Protein AF-A0A959N3R2-F1 (afdb_monomer_lite)

Foldseek 3Di:
DDDPDDDDDPCCPVVVVLVCVVVLCPDPVNVVVVVVVVVVLVVCCVVVVVDPVSVVVCVVVVVVVVVVVVVSVVVVVVVVVVVVLVVVLVVQVPDPPRDNVCRPLVPDDPVVNVVVVVVVVVVVVVVVVVVVVVVVVPPPPPDD

Sequence (144 aa):
MYKFRKGISKRNRFENLARTLTIFAGSTTAFMLALTTVLIWGISGPLFKFSMSWLLMINTGTTISTFLMVFLIQRAQNKESLALQLKLNEIIAATTGASNRLVDIENLSEEDLKLLKVQYSKLTILFEEDYDIKQEHSVEETDT

Radius of gyration: 28.26 Å; chains: 1; bounding box: 57×37×94 Å

Secondary structure (DSSP, 8-state):
--------SSSHHHHHHHHHHHHHHTSHHHHHHHHHHHHHHHHHGGGGTT-HHHHHHHHHHHHHHHHHHHHHHHHHHHHHHHHHHHHHHHHHHHSTT--GGGTTGGGS-HHHHHHHHHHHHHHHHHHHHHHHHHHHTTSSSS--

pLDDT: mean 75.69, std 12.38, range [36.12, 91.19]

Structure (mmCIF, N/CA/C/O backbone):
data_AF-A0A959N3R2-F1
#
_entry.id   AF-A0A959N3R2-F1
#
loop_
_atom_site.group_PDB
_atom_site.id
_atom_site.type_symbol
_atom_site.label_atom_id
_atom_site.label_alt_id
_atom_site.label_comp_id
_atom_site.label_asym_id
_atom_site.label_entity_id
_atom_site.label_seq_id
_atom_site.pdbx_PDB_ins_code
_atom_site.Cartn_x
_atom_site.Cartn_y
_atom_site.Cartn_z
_atom_site.occupancy
_atom_site.B_iso_or_equiv
_atom_site.auth_seq_id
_atom_site.auth_comp_id
_atom_site.auth_asym_id
_atom_site.auth_atom_id
_atom_site.pdbx_PDB_model_num
ATOM 1 N N . MET A 1 1 ? -34.159 -1.865 12.878 1.00 36.12 1 MET A N 1
ATOM 2 C CA . MET A 1 1 ? -34.268 -2.274 11.457 1.00 36.12 1 MET A CA 1
ATOM 3 C C . MET A 1 1 ? -33.671 -1.168 10.583 1.00 36.12 1 MET A C 1
ATOM 5 O O . MET A 1 1 ? -34.364 -0.210 10.263 1.00 36.12 1 MET A O 1
ATOM 9 N N . TYR A 1 2 ? -32.369 -1.228 10.277 1.00 42.97 2 TYR A N 1
ATOM 10 C CA . TYR A 1 2 ? -31.679 -0.184 9.504 1.00 42.97 2 TYR A CA 1
ATOM 11 C C . TYR A 1 2 ? -31.967 -0.337 8.003 1.00 42.97 2 TYR A C 1
ATOM 13 O O . TYR A 1 2 ? -31.666 -1.356 7.386 1.00 42.97 2 TYR A O 1
ATOM 21 N N . LYS A 1 3 ? -32.593 0.686 7.414 1.00 46.47 3 LYS A N 1
ATOM 22 C CA . LYS A 1 3 ? -33.012 0.731 6.008 1.00 46.47 3 LYS A CA 1
ATOM 23 C C . LYS A 1 3 ? -31.847 1.262 5.160 1.00 46.47 3 LYS A C 1
ATOM 25 O O . LYS A 1 3 ? -31.655 2.470 5.055 1.00 46.47 3 LYS A O 1
ATOM 30 N N . PHE A 1 4 ? -31.056 0.370 4.561 1.00 50.91 4 PHE A N 1
ATOM 31 C CA . PHE A 1 4 ? -29.995 0.743 3.615 1.00 50.91 4 PHE A CA 1
ATOM 32 C C . PHE A 1 4 ? -30.608 1.352 2.343 1.00 50.91 4 PHE A C 1
ATOM 34 O O . PHE A 1 4 ? -31.149 0.662 1.478 1.00 50.91 4 PHE A O 1
ATOM 41 N N . ARG A 1 5 ? -30.538 2.680 2.229 1.00 54.50 5 ARG A N 1
ATOM 42 C CA . ARG A 1 5 ? -30.967 3.438 1.051 1.00 54.50 5 ARG A CA 1
ATOM 43 C C . ARG A 1 5 ? -29.901 3.300 -0.045 1.00 54.50 5 ARG A C 1
ATOM 45 O O . ARG A 1 5 ? -28.847 3.922 0.025 1.00 54.50 5 ARG A O 1
ATOM 52 N N . LYS A 1 6 ? -30.174 2.478 -1.066 1.00 51.62 6 LYS A N 1
ATOM 53 C CA . LYS A 1 6 ? -29.352 2.366 -2.287 1.00 51.62 6 LYS A CA 1
ATOM 54 C C . LYS A 1 6 ? -29.358 3.697 -3.053 1.00 51.62 6 LYS A C 1
ATOM 56 O O . LYS A 1 6 ? -30.350 4.047 -3.685 1.00 51.62 6 LYS A O 1
ATOM 61 N N . GLY A 1 7 ? -28.239 4.419 -3.011 1.00 47.34 7 GLY A N 1
ATOM 62 C CA . GLY A 1 7 ? -27.929 5.512 -3.935 1.00 47.34 7 GLY A CA 1
ATOM 63 C C . GLY A 1 7 ? -27.383 4.968 -5.261 1.00 47.34 7 GLY A C 1
ATOM 64 O O . GLY A 1 7 ? -26.465 4.152 -5.280 1.00 47.34 7 GLY A O 1
ATOM 65 N N . ILE A 1 8 ? -27.973 5.400 -6.373 1.00 52.53 8 ILE A N 1
ATOM 66 C CA . ILE A 1 8 ? -27.740 4.903 -7.734 1.00 52.53 8 ILE A CA 1
ATOM 67 C C . ILE A 1 8 ? -26.389 5.384 -8.304 1.00 52.53 8 ILE A C 1
ATOM 69 O O . ILE A 1 8 ? -26.169 6.563 -8.551 1.00 52.53 8 ILE A O 1
ATOM 73 N N . SER A 1 9 ? -25.499 4.418 -8.551 1.00 56.94 9 SER A N 1
ATOM 74 C CA . SER A 1 9 ? -24.829 4.127 -9.833 1.00 56.94 9 SER A CA 1
ATOM 75 C C . SER A 1 9 ? -24.339 5.287 -10.728 1.00 56.94 9 SER A C 1
ATOM 77 O O . SER A 1 9 ? -24.778 5.430 -11.870 1.00 56.94 9 SER A O 1
ATOM 79 N N . LYS A 1 10 ? -23.291 6.002 -10.295 1.00 52.59 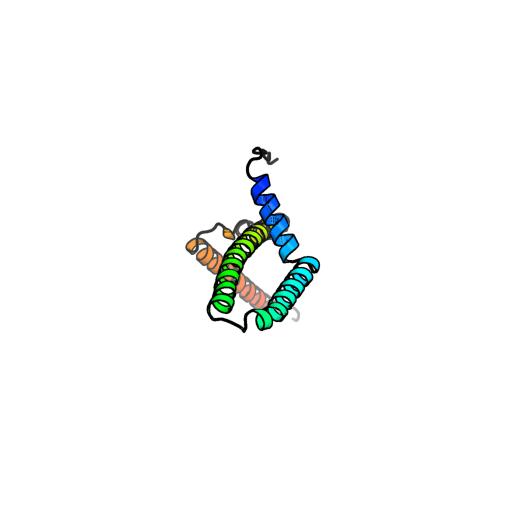10 LYS A N 1
ATOM 80 C CA . LYS A 1 10 ? -22.251 6.534 -11.217 1.00 52.59 10 LYS A CA 1
ATOM 81 C C . LYS A 1 10 ? -20.804 6.172 -10.832 1.00 52.59 10 LYS A C 1
ATOM 83 O O . LYS A 1 10 ? -19.903 6.342 -11.647 1.00 52.59 10 LYS A O 1
ATOM 88 N N . ARG A 1 11 ? -20.578 5.587 -9.648 1.00 55.28 11 ARG A N 1
ATOM 89 C CA . ARG A 1 11 ? -19.253 5.150 -9.153 1.00 55.28 11 ARG A CA 1
ATOM 90 C C . ARG A 1 11 ? -18.749 3.817 -9.731 1.00 55.28 11 ARG A C 1
ATOM 92 O O . ARG A 1 11 ? -17.546 3.572 -9.737 1.00 55.28 11 ARG A O 1
ATOM 99 N N . ASN A 1 12 ? -19.634 3.002 -10.305 1.00 62.84 12 ASN A N 1
ATOM 100 C CA . ASN A 1 12 ? -19.331 1.609 -10.654 1.00 62.84 12 ASN A CA 1
ATOM 101 C C . ASN A 1 12 ? -18.257 1.424 -11.735 1.00 62.84 12 ASN A C 1
ATOM 103 O O . ASN A 1 12 ? -17.553 0.426 -11.695 1.00 62.84 12 ASN A O 1
ATOM 107 N N . ARG A 1 13 ? -18.092 2.336 -12.706 1.00 70.88 13 ARG A N 1
ATOM 108 C CA . ARG A 1 13 ? -17.137 2.095 -13.810 1.00 70.88 13 ARG A CA 1
ATOM 109 C C . ARG A 1 13 ? -15.683 2.285 -13.395 1.00 70.88 13 ARG A C 1
ATOM 111 O O . ARG A 1 13 ? -14.869 1.411 -13.665 1.00 70.88 13 ARG A O 1
ATOM 118 N N . PHE A 1 14 ? -15.366 3.384 -12.709 1.00 73.31 14 PHE A N 1
ATOM 119 C CA . PHE A 1 14 ? -14.016 3.601 -12.184 1.00 73.31 14 PHE A CA 1
ATOM 120 C C . PHE A 1 14 ? -13.707 2.619 -11.052 1.00 73.31 14 PHE A C 1
ATOM 122 O O . PHE A 1 14 ? -12.605 2.087 -10.975 1.00 73.31 14 PHE A O 1
ATOM 129 N N . GLU A 1 15 ? -14.7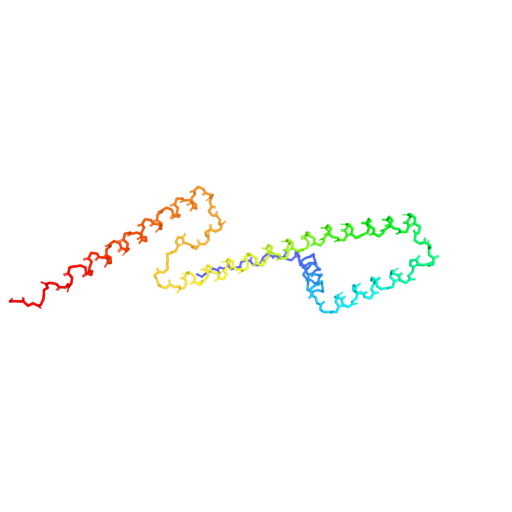00 2.309 -10.210 1.00 71.19 15 GLU A N 1
ATOM 130 C CA . GLU A 1 15 ? -14.546 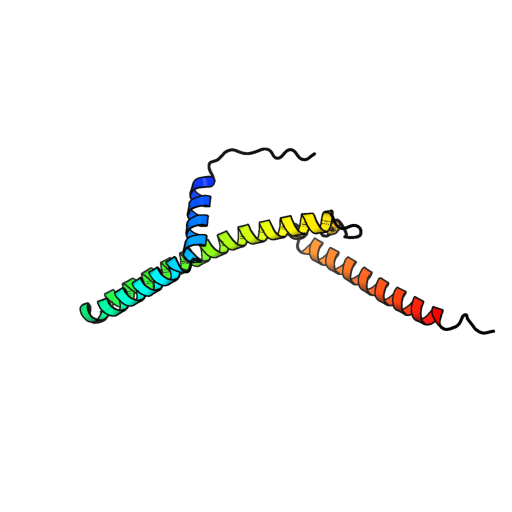1.287 -9.178 1.00 71.19 15 GLU A CA 1
ATOM 131 C C . GLU A 1 15 ? -14.309 -0.108 -9.731 1.00 71.19 15 GLU A C 1
ATOM 133 O O . GLU A 1 15 ? -13.411 -0.782 -9.228 1.00 71.19 15 GLU A O 1
ATOM 138 N N . ASN A 1 16 ? -15.047 -0.516 -10.762 1.00 74.81 16 ASN A N 1
ATOM 139 C CA . ASN A 1 16 ? -14.834 -1.802 -11.412 1.00 74.81 16 ASN A CA 1
ATOM 140 C C . ASN A 1 16 ? -13.506 -1.829 -12.157 1.00 74.81 16 ASN A C 1
ATOM 142 O O . ASN A 1 16 ? -12.778 -2.794 -11.989 1.00 74.81 16 ASN A O 1
ATOM 146 N N . LEU A 1 17 ? -13.150 -0.778 -12.903 1.00 76.69 17 LEU A N 1
ATOM 147 C CA . LEU A 1 17 ? -11.867 -0.713 -13.604 1.00 76.69 17 LEU A CA 1
ATOM 148 C C . LEU A 1 17 ? -10.706 -0.842 -12.622 1.00 76.69 17 LEU A C 1
ATOM 150 O O . LEU A 1 17 ? -9.865 -1.715 -12.778 1.00 76.69 17 LEU A O 1
ATOM 154 N N . ALA A 1 18 ? -10.680 -0.019 -11.578 1.00 73.50 18 ALA A N 1
ATOM 155 C CA . ALA A 1 18 ? -9.602 -0.070 -10.609 1.00 73.50 18 ALA A CA 1
ATOM 156 C C . ALA A 1 18 ? -9.622 -1.374 -9.790 1.00 73.50 18 ALA A C 1
ATOM 158 O O . ALA A 1 18 ? -8.557 -1.894 -9.497 1.00 73.50 18 ALA A O 1
ATOM 159 N N . ARG A 1 19 ? -10.790 -1.971 -9.495 1.00 72.19 19 ARG A N 1
ATOM 160 C CA . ARG A 1 19 ? -10.865 -3.319 -8.897 1.00 72.19 19 ARG A CA 1
ATOM 161 C C . ARG A 1 19 ? -10.278 -4.378 -9.835 1.00 72.19 19 ARG A C 1
ATOM 163 O O . ARG A 1 19 ? -9.491 -5.199 -9.383 1.00 72.19 19 ARG A O 1
ATOM 170 N N . THR A 1 20 ? -10.645 -4.367 -11.114 1.00 74.25 20 THR A N 1
ATOM 171 C CA . THR A 1 20 ? -10.119 -5.296 -12.120 1.00 74.25 20 THR A CA 1
ATOM 172 C C . THR A 1 20 ? -8.619 -5.108 -12.298 1.00 74.25 20 THR A C 1
ATOM 174 O O . THR A 1 20 ? -7.907 -6.100 -12.334 1.00 74.25 20 THR A O 1
ATOM 177 N N . LEU A 1 21 ? -8.125 -3.867 -12.333 1.00 75.75 21 LEU A N 1
ATOM 178 C CA . LEU A 1 21 ? -6.695 -3.568 -12.398 1.00 75.75 21 LEU A CA 1
ATOM 179 C C . LEU A 1 21 ? -5.954 -4.060 -11.154 1.00 75.75 21 LEU A C 1
ATOM 181 O O . LEU A 1 21 ? -4.894 -4.648 -11.303 1.00 75.75 21 LEU A O 1
ATOM 185 N N . THR A 1 22 ? -6.505 -3.892 -9.948 1.00 70.50 22 THR A N 1
ATOM 186 C CA . THR A 1 22 ? -5.902 -4.426 -8.714 1.00 70.50 22 THR A CA 1
ATOM 187 C C . THR A 1 22 ? -5.872 -5.957 -8.711 1.00 70.50 22 THR A C 1
ATOM 189 O O . THR A 1 22 ? -4.838 -6.542 -8.405 1.00 70.50 22 THR A O 1
ATOM 192 N N . ILE A 1 23 ? -6.978 -6.617 -9.078 1.00 71.50 23 ILE A N 1
ATOM 193 C CA . ILE A 1 23 ? -7.050 -8.089 -9.149 1.00 71.50 23 ILE A CA 1
ATOM 194 C C . ILE A 1 23 ? -6.089 -8.614 -10.215 1.00 71.50 23 ILE A C 1
ATOM 196 O O . ILE A 1 23 ? -5.373 -9.585 -9.984 1.00 71.50 23 ILE A O 1
ATOM 200 N N . PHE A 1 24 ? -6.052 -7.958 -11.374 1.00 74.06 24 PHE A N 1
ATOM 201 C CA . PHE A 1 24 ? -5.145 -8.310 -12.451 1.00 74.06 24 PHE A CA 1
ATOM 202 C C . PHE A 1 24 ? -3.696 -8.114 -12.011 1.00 74.06 24 PHE A C 1
ATOM 204 O O . PHE A 1 24 ? -2.941 -9.071 -12.085 1.00 74.06 24 PHE A O 1
ATOM 211 N N . ALA A 1 25 ? -3.325 -6.955 -11.463 1.00 71.69 25 ALA A N 1
ATOM 212 C CA . ALA A 1 25 ? -1.970 -6.665 -10.989 1.00 71.69 25 ALA A CA 1
ATOM 213 C C . ALA A 1 25 ? -1.466 -7.654 -9.921 1.00 71.69 25 ALA A C 1
ATOM 215 O O . ALA A 1 25 ? -0.271 -7.923 -9.871 1.00 71.69 25 ALA A O 1
ATOM 216 N N . GLY A 1 26 ? -2.361 -8.218 -9.101 1.00 64.50 26 GLY A N 1
ATOM 217 C CA . GLY A 1 26 ? -2.031 -9.260 -8.121 1.00 64.50 26 GLY A CA 1
ATOM 218 C C . GLY A 1 26 ? -2.051 -10.699 -8.658 1.00 64.50 26 GLY A C 1
ATOM 219 O O . GLY A 1 26 ? -1.731 -11.625 -7.919 1.00 64.50 26 GLY A O 1
ATOM 220 N N . SER A 1 27 ? -2.449 -10.920 -9.915 1.00 75.50 27 SER A N 1
ATOM 221 C CA . SER A 1 27 ? -2.592 -12.260 -10.499 1.00 75.50 27 SER A CA 1
ATOM 222 C C . SER A 1 27 ? -1.274 -12.819 -11.047 1.00 75.50 27 SER A C 1
ATOM 224 O O . SER A 1 27 ? -0.457 -12.093 -11.618 1.00 75.50 27 SER A O 1
ATOM 226 N N . THR A 1 28 ? -1.110 -14.146 -10.987 1.00 69.62 28 THR A N 1
ATOM 227 C CA . THR A 1 28 ? 0.017 -14.873 -11.606 1.00 69.62 28 THR A CA 1
ATOM 228 C C . THR A 1 28 ? 0.151 -14.567 -13.100 1.00 69.62 28 THR A C 1
ATOM 230 O O . THR A 1 28 ? 1.257 -14.459 -13.624 1.00 69.62 28 THR A O 1
ATOM 233 N N . THR A 1 29 ? -0.973 -14.363 -13.790 1.00 72.69 29 THR A N 1
ATOM 234 C CA . THR A 1 29 ? -1.006 -13.976 -15.204 1.00 72.69 29 THR A CA 1
ATOM 235 C C . THR A 1 29 ? -0.394 -12.603 -15.459 1.00 72.69 29 THR A C 1
ATOM 237 O O . THR A 1 29 ? 0.357 -12.463 -16.419 1.00 72.69 29 THR A O 1
ATOM 240 N N . ALA A 1 30 ? -0.645 -11.601 -14.611 1.00 75.38 30 ALA A N 1
ATOM 241 C CA . ALA A 1 30 ? -0.024 -10.287 -14.777 1.00 75.38 30 ALA A CA 1
ATOM 242 C C . ALA A 1 30 ? 1.467 -10.309 -14.451 1.00 75.38 30 ALA A C 1
ATOM 244 O O . ALA A 1 30 ? 2.239 -9.649 -15.141 1.00 75.38 30 ALA A O 1
ATOM 245 N N . PHE A 1 31 ? 1.884 -11.107 -13.465 1.00 70.00 31 PHE A N 1
ATOM 246 C CA . PHE A 1 31 ? 3.301 -11.322 -13.186 1.00 70.00 31 PHE A CA 1
ATOM 247 C C . PHE A 1 31 ? 4.028 -11.933 -14.393 1.00 70.00 31 PHE A C 1
ATOM 249 O O . PHE A 1 31 ? 5.052 -11.409 -14.823 1.00 70.00 31 PHE A O 1
ATOM 256 N N . MET A 1 32 ? 3.464 -12.983 -15.000 1.00 72.94 32 MET A N 1
ATOM 257 C CA . MET A 1 32 ? 4.023 -13.601 -16.209 1.00 72.94 32 MET A CA 1
ATOM 258 C C . MET A 1 32 ? 4.071 -12.621 -17.390 1.00 72.94 32 MET A C 1
ATOM 260 O O . MET A 1 32 ? 5.053 -12.596 -18.134 1.00 72.94 32 MET A O 1
ATOM 264 N N . LEU A 1 33 ? 3.048 -11.776 -17.548 1.00 77.88 33 LEU A N 1
ATOM 265 C CA . LEU A 1 33 ? 3.001 -10.757 -18.600 1.00 77.88 33 LEU A CA 1
ATOM 266 C C . LEU A 1 33 ? 4.044 -9.652 -18.374 1.00 77.88 33 LEU A C 1
ATOM 268 O O . LEU A 1 33 ? 4.732 -9.254 -19.313 1.00 77.88 33 LEU A O 1
ATOM 272 N N . ALA A 1 34 ? 4.207 -9.198 -17.129 1.00 76.69 34 ALA A N 1
ATOM 273 C CA . ALA A 1 34 ? 5.226 -8.230 -16.737 1.00 76.69 34 ALA A CA 1
ATOM 274 C C . ALA A 1 34 ? 6.637 -8.795 -16.952 1.00 76.69 34 ALA A C 1
ATOM 276 O O . ALA A 1 34 ? 7.466 -8.139 -17.577 1.00 76.69 34 ALA A O 1
ATOM 277 N N . LEU A 1 35 ? 6.887 -10.038 -16.531 1.00 75.06 3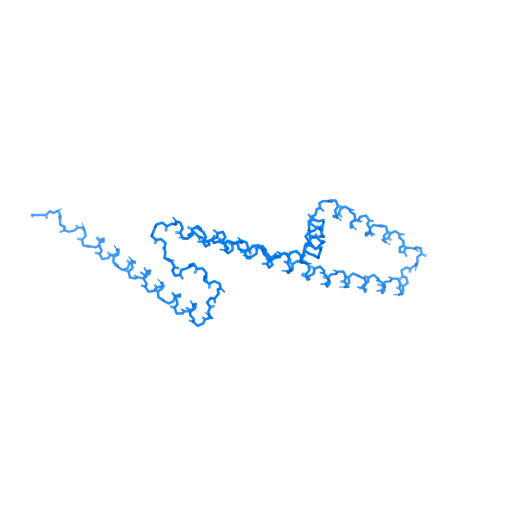5 LEU A N 1
ATOM 278 C CA . LEU A 1 35 ? 8.163 -10.724 -16.738 1.00 75.06 35 LEU A CA 1
ATOM 279 C C . LEU A 1 35 ? 8.491 -10.860 -18.228 1.00 75.06 35 LEU A C 1
ATOM 281 O O . LEU A 1 35 ? 9.591 -10.518 -18.655 1.00 75.06 35 LEU A O 1
ATOM 285 N N . THR A 1 36 ? 7.520 -11.284 -19.037 1.00 82.50 36 THR A N 1
ATOM 286 C CA . THR A 1 36 ? 7.685 -11.388 -20.494 1.00 82.50 36 THR A CA 1
ATOM 287 C C . THR A 1 36 ? 7.977 -10.023 -21.115 1.00 82.50 36 THR A C 1
ATOM 289 O O . THR A 1 36 ? 8.846 -9.907 -21.974 1.00 82.50 36 THR A O 1
ATOM 292 N N . THR A 1 37 ? 7.311 -8.968 -20.640 1.00 82.25 37 THR A N 1
ATOM 293 C CA . THR A 1 37 ? 7.545 -7.590 -21.094 1.00 82.25 37 THR A CA 1
ATOM 294 C C . THR A 1 37 ? 8.968 -7.127 -20.772 1.00 82.25 37 THR A C 1
ATOM 296 O O . THR A 1 37 ? 9.635 -6.566 -21.638 1.00 82.25 37 THR A O 1
ATOM 299 N N . VAL A 1 38 ? 9.469 -7.414 -19.565 1.00 80.00 38 VAL A N 1
ATOM 300 C CA . VAL A 1 38 ? 10.851 -7.105 -19.154 1.00 80.00 38 VAL A CA 1
ATOM 301 C C . VAL A 1 38 ? 11.871 -7.890 -19.985 1.00 80.00 38 VAL A C 1
ATOM 303 O O . VAL A 1 38 ? 12.889 -7.329 -20.389 1.00 80.00 38 VAL A O 1
ATOM 306 N N . LEU A 1 39 ? 11.596 -9.161 -20.295 1.00 82.25 39 LEU A N 1
ATOM 307 C CA . LEU A 1 39 ? 12.462 -9.985 -21.145 1.00 82.25 39 LEU A CA 1
ATOM 308 C C . LEU A 1 39 ? 12.514 -9.465 -22.586 1.00 82.25 39 LEU A C 1
ATOM 310 O O . LEU A 1 39 ? 13.603 -9.284 -23.128 1.00 82.25 39 LEU A O 1
ATOM 314 N N . ILE A 1 40 ? 11.358 -9.166 -23.190 1.00 84.75 40 ILE A N 1
ATOM 315 C CA . ILE A 1 40 ? 11.272 -8.562 -24.531 1.00 84.75 40 ILE A CA 1
ATOM 316 C C . ILE A 1 40 ? 12.033 -7.236 -24.556 1.00 84.75 40 ILE A C 1
ATOM 318 O O . ILE A 1 40 ? 12.820 -6.983 -25.469 1.00 84.75 40 ILE A O 1
ATOM 322 N N . TRP A 1 41 ? 11.846 -6.411 -23.526 1.00 81.94 41 TRP A N 1
ATOM 323 C CA . TRP A 1 41 ? 12.567 -5.159 -23.387 1.00 81.94 41 TRP A CA 1
ATOM 324 C C . TRP A 1 41 ? 14.091 -5.369 -23.340 1.00 81.94 41 TRP A C 1
ATOM 326 O O . TRP A 1 41 ? 14.818 -4.750 -24.121 1.00 81.94 41 TRP A O 1
ATOM 336 N N . GLY A 1 42 ? 14.576 -6.283 -22.494 1.00 78.38 42 GLY A N 1
ATOM 337 C CA . GLY A 1 42 ? 16.001 -6.598 -22.377 1.00 78.38 42 GLY A CA 1
ATOM 338 C C . GLY A 1 42 ? 16.613 -7.087 -23.693 1.00 78.38 42 GLY A C 1
ATOM 339 O O . GLY A 1 42 ? 17.702 -6.651 -24.062 1.00 78.38 42 GLY A O 1
ATOM 340 N N . ILE A 1 43 ? 15.881 -7.916 -24.445 1.00 84.06 43 ILE A N 1
ATOM 341 C CA . ILE A 1 43 ? 16.300 -8.435 -25.760 1.00 84.06 43 ILE A CA 1
ATOM 342 C C . ILE A 1 43 ? 16.299 -7.337 -26.834 1.00 84.06 43 ILE A C 1
ATOM 344 O O . ILE A 1 43 ? 17.115 -7.371 -27.754 1.00 84.06 43 ILE A O 1
ATOM 348 N N . SER A 1 44 ? 15.423 -6.335 -26.722 1.00 80.69 44 SER A N 1
ATOM 349 C CA . SER A 1 44 ? 15.413 -5.190 -27.641 1.00 80.69 44 SER A CA 1
ATOM 350 C C . SER A 1 44 ? 16.540 -4.175 -27.378 1.00 80.69 44 SER A C 1
ATOM 352 O O . SER A 1 44 ? 16.941 -3.464 -28.295 1.00 80.69 44 SER A O 1
ATOM 354 N N . GLY A 1 45 ? 17.134 -4.151 -26.177 1.00 76.50 45 GLY A N 1
ATOM 355 C CA . GLY A 1 45 ? 18.239 -3.247 -25.811 1.00 76.50 45 GLY A CA 1
ATOM 356 C C . GLY A 1 45 ? 19.487 -3.310 -26.717 1.00 76.50 45 GLY A C 1
ATOM 357 O O . GLY A 1 45 ? 19.962 -2.252 -27.146 1.00 76.50 45 GLY A O 1
ATOM 358 N N . PRO A 1 46 ? 20.001 -4.506 -27.074 1.00 78.69 46 PRO A N 1
ATOM 359 C CA . PRO A 1 46 ? 21.102 -4.679 -28.025 1.00 78.69 46 PRO A CA 1
ATOM 360 C C . PRO A 1 46 ? 20.850 -4.068 -29.410 1.00 78.69 46 PRO A C 1
ATOM 362 O O . PRO A 1 46 ? 21.779 -3.517 -30.001 1.00 78.69 46 PRO A O 1
ATOM 365 N N . LEU A 1 47 ? 19.604 -4.093 -29.907 1.00 79.44 47 LEU A N 1
ATOM 366 C CA . LEU A 1 47 ? 19.237 -3.484 -31.197 1.00 79.44 47 LEU A CA 1
ATOM 367 C C . LEU A 1 47 ? 19.400 -1.955 -31.171 1.00 79.44 47 LEU A C 1
ATOM 369 O O . LEU A 1 47 ? 19.776 -1.353 -32.175 1.00 79.44 47 LEU A O 1
ATOM 373 N N . PHE A 1 48 ? 19.182 -1.333 -30.009 1.00 75.94 48 PHE A N 1
ATOM 374 C CA . PHE A 1 48 ? 19.317 0.111 -29.791 1.00 75.94 48 PHE A CA 1
ATOM 375 C C . PHE A 1 48 ? 20.653 0.518 -29.152 1.00 75.94 48 PHE A C 1
ATOM 377 O O . PHE A 1 48 ? 20.804 1.670 -28.734 1.00 75.94 48 PHE A O 1
ATOM 384 N N . LYS A 1 49 ? 21.623 -0.407 -29.062 1.00 80.56 49 LYS A N 1
ATOM 385 C CA . LYS A 1 49 ? 22.947 -0.206 -28.441 1.00 80.56 49 LYS A CA 1
ATOM 386 C C . LYS A 1 49 ? 22.891 0.369 -27.018 1.00 80.56 49 LYS A C 1
ATOM 388 O O . LYS A 1 49 ? 23.821 1.060 -26.613 1.00 80.56 49 LYS A O 1
ATOM 393 N N . PHE A 1 50 ? 21.801 0.132 -26.282 1.00 75.06 50 PHE A N 1
ATOM 394 C CA . PHE A 1 50 ? 21.556 0.763 -24.978 1.00 75.06 50 PHE A CA 1
ATOM 395 C C . PHE A 1 50 ? 21.763 2.291 -24.998 1.00 75.06 50 PHE A C 1
ATOM 397 O O . PHE A 1 50 ? 22.425 2.856 -24.129 1.00 75.06 50 PHE A O 1
ATOM 404 N N . SER A 1 51 ? 21.225 2.970 -26.016 1.00 82.19 51 SER A N 1
ATOM 405 C CA . SER A 1 51 ? 21.368 4.422 -26.148 1.00 82.19 51 SER A CA 1
ATOM 406 C C . SER A 1 51 ? 20.810 5.191 -24.939 1.00 82.19 51 SER A C 1
ATOM 408 O O . SER A 1 51 ? 19.906 4.733 -24.236 1.00 82.19 51 SER A O 1
ATOM 410 N N . MET A 1 52 ? 21.307 6.411 -24.726 1.00 83.62 52 MET A N 1
ATOM 411 C CA . MET A 1 52 ? 20.843 7.287 -23.642 1.00 83.62 52 MET A CA 1
ATOM 412 C C . MET A 1 52 ? 19.322 7.529 -23.700 1.00 83.62 52 MET A C 1
ATOM 414 O O . MET A 1 52 ? 18.644 7.497 -22.676 1.00 83.62 52 MET A O 1
ATOM 418 N N . SER A 1 53 ? 18.756 7.695 -24.901 1.00 82.31 53 SER A N 1
ATOM 419 C CA . SER A 1 53 ? 17.308 7.854 -25.104 1.00 82.31 53 SER A CA 1
ATOM 420 C C . SER A 1 53 ? 16.519 6.582 -24.778 1.00 82.31 53 SER A C 1
ATOM 422 O O . SER A 1 53 ? 15.409 6.665 -24.255 1.00 82.31 53 SER A O 1
ATOM 424 N N . TRP A 1 54 ? 17.094 5.408 -25.051 1.00 81.75 54 TRP A N 1
ATOM 425 C CA . TRP A 1 54 ? 16.487 4.113 -24.742 1.00 81.75 54 TRP A CA 1
ATOM 426 C C . TRP A 1 54 ? 16.372 3.879 -23.229 1.00 81.75 54 TRP A C 1
ATOM 428 O O . TRP A 1 54 ? 15.310 3.509 -22.729 1.00 81.75 54 TRP A O 1
ATOM 438 N N . LEU A 1 55 ? 17.446 4.159 -22.487 1.00 81.88 55 LEU A N 1
ATOM 439 C CA . LEU A 1 55 ? 17.465 4.067 -21.024 1.00 81.88 55 LEU A CA 1
ATOM 440 C C . LEU A 1 55 ? 16.540 5.102 -20.367 1.00 81.88 55 LEU A C 1
ATOM 442 O O . LEU A 1 55 ? 15.860 4.786 -19.387 1.00 81.88 55 LEU A O 1
ATOM 446 N N . LEU A 1 56 ? 16.482 6.324 -20.909 1.00 85.25 56 LEU A N 1
ATOM 447 C CA . LEU A 1 56 ? 15.598 7.382 -20.415 1.00 85.25 56 LEU A CA 1
ATOM 448 C C . LEU A 1 56 ? 14.122 6.973 -20.515 1.00 85.25 56 LEU A C 1
ATOM 450 O O . LEU A 1 56 ? 13.399 7.084 -19.530 1.00 85.25 56 LEU A O 1
ATOM 454 N N . MET A 1 57 ? 13.696 6.428 -21.661 1.00 82.69 57 MET A N 1
ATOM 455 C CA . MET A 1 57 ? 12.312 5.990 -21.891 1.00 82.69 57 MET A CA 1
ATOM 456 C C . MET A 1 57 ? 11.820 5.022 -20.803 1.00 82.69 57 MET A C 1
ATOM 458 O O . MET A 1 57 ? 10.685 5.111 -20.337 1.00 82.69 57 MET A O 1
ATOM 462 N N . ILE A 1 58 ? 12.689 4.113 -20.366 1.00 82.19 58 ILE A N 1
ATOM 463 C CA . ILE A 1 58 ? 12.339 3.046 -19.426 1.00 82.19 58 ILE A CA 1
ATOM 464 C C . ILE A 1 58 ? 12.338 3.524 -17.995 1.00 82.19 58 ILE A C 1
ATOM 466 O O . ILE A 1 58 ? 11.402 3.220 -17.258 1.00 82.19 58 ILE A O 1
ATOM 470 N N . ASN A 1 59 ? 13.350 4.295 -17.607 1.00 84.44 59 ASN A N 1
ATOM 471 C CA . ASN A 1 59 ? 13.367 4.907 -16.286 1.00 84.44 59 ASN A CA 1
ATOM 472 C C . ASN A 1 59 ? 12.149 5.821 -16.104 1.00 84.44 59 ASN A C 1
ATOM 474 O O . ASN A 1 59 ? 11.457 5.729 -15.089 1.00 84.44 59 ASN A O 1
ATOM 478 N N . THR A 1 60 ? 11.814 6.636 -17.109 1.00 87.00 60 THR A N 1
ATOM 479 C CA . THR A 1 60 ? 10.626 7.496 -17.071 1.00 87.00 60 THR A CA 1
ATOM 480 C C . THR A 1 60 ? 9.330 6.680 -17.062 1.00 87.00 60 THR A C 1
ATOM 482 O O . THR A 1 60 ? 8.469 6.919 -16.215 1.00 87.00 60 THR A O 1
ATOM 485 N N . GLY A 1 61 ? 9.190 5.682 -17.939 1.00 84.00 61 GLY A N 1
ATOM 486 C CA . GLY A 1 61 ? 7.985 4.848 -18.018 1.00 84.00 61 GLY A CA 1
ATOM 487 C C . GLY A 1 61 ? 7.734 4.041 -16.743 1.00 84.00 61 GLY A C 1
ATOM 488 O O . GLY A 1 61 ? 6.616 4.010 -16.226 1.00 84.00 61 GLY A O 1
ATOM 489 N N . THR A 1 62 ? 8.790 3.456 -16.183 1.00 84.56 62 THR A N 1
ATOM 490 C CA . THR A 1 62 ? 8.715 2.688 -14.936 1.00 84.56 62 THR A CA 1
ATOM 491 C C . THR A 1 62 ? 8.369 3.597 -13.765 1.00 84.56 62 THR A C 1
ATOM 493 O O . THR A 1 62 ? 7.513 3.244 -12.965 1.00 84.56 62 THR A O 1
ATOM 496 N N . THR A 1 63 ? 8.944 4.802 -13.692 1.00 87.19 63 THR A N 1
ATOM 497 C CA . THR A 1 63 ? 8.617 5.779 -12.639 1.00 87.19 63 THR A CA 1
ATOM 498 C C . THR A 1 63 ? 7.136 6.163 -12.663 1.00 87.19 63 THR A C 1
ATOM 500 O O . THR A 1 63 ? 6.488 6.156 -11.617 1.00 87.19 63 THR A O 1
ATOM 503 N N . ILE A 1 64 ? 6.567 6.430 -13.846 1.00 84.69 64 ILE A N 1
ATOM 504 C CA . ILE A 1 64 ? 5.130 6.716 -13.998 1.00 84.69 64 ILE A CA 1
ATOM 505 C C . ILE A 1 64 ? 4.289 5.506 -13.573 1.00 84.69 64 ILE A C 1
ATOM 507 O O . ILE A 1 64 ? 3.331 5.659 -12.815 1.00 84.69 64 ILE A O 1
ATOM 511 N N . SER A 1 65 ? 4.652 4.302 -14.022 1.00 82.88 65 SER A N 1
ATOM 512 C CA . SER A 1 65 ? 3.940 3.071 -13.660 1.00 82.88 65 SER A CA 1
ATOM 513 C C . SER A 1 65 ? 3.959 2.824 -12.151 1.00 82.88 65 SER A C 1
ATOM 515 O O . SER A 1 65 ? 2.921 2.540 -11.557 1.00 82.88 65 SER A O 1
ATOM 517 N N . THR A 1 66 ? 5.118 2.979 -11.511 1.00 87.50 66 THR A N 1
ATOM 518 C CA . THR A 1 66 ? 5.277 2.834 -10.061 1.00 87.50 66 THR A CA 1
ATOM 519 C C . THR A 1 66 ? 4.462 3.880 -9.311 1.00 87.50 66 THR A C 1
ATOM 521 O O . THR A 1 66 ? 3.760 3.535 -8.363 1.00 87.50 66 THR A O 1
ATOM 524 N N . PHE A 1 67 ? 4.480 5.140 -9.755 1.00 81.19 67 PHE A N 1
ATOM 525 C CA . PHE A 1 67 ? 3.657 6.195 -9.163 1.00 81.19 67 PHE A CA 1
ATOM 526 C C . PHE A 1 67 ? 2.169 5.827 -9.210 1.00 81.19 67 PHE A C 1
ATOM 528 O O . PHE A 1 67 ? 1.494 5.854 -8.184 1.00 81.19 67 PHE A O 1
ATOM 535 N N . LEU A 1 68 ? 1.671 5.381 -10.368 1.00 76.56 68 LEU A N 1
ATOM 536 C CA . LEU A 1 68 ? 0.293 4.900 -10.510 1.00 76.56 68 LEU A CA 1
ATOM 537 C C . LEU A 1 68 ? 0.001 3.684 -9.620 1.00 76.56 68 LEU A C 1
ATOM 539 O O . LEU A 1 68 ? -1.070 3.607 -9.016 1.00 76.56 68 LEU A O 1
ATOM 543 N N . MET A 1 69 ? 0.945 2.750 -9.511 1.00 83.44 69 MET A N 1
ATOM 544 C CA . MET A 1 69 ? 0.808 1.553 -8.685 1.00 83.44 69 MET A CA 1
ATOM 545 C C . MET A 1 69 ? 0.642 1.901 -7.205 1.00 83.44 69 MET A C 1
ATOM 547 O O . MET A 1 69 ? -0.228 1.323 -6.558 1.00 83.44 69 MET A O 1
ATOM 551 N N . VAL A 1 70 ? 1.387 2.885 -6.687 1.00 86.25 70 VAL A N 1
ATOM 552 C CA . VAL A 1 70 ? 1.226 3.370 -5.306 1.00 86.25 70 VAL A CA 1
ATOM 553 C C . VAL A 1 70 ? -0.208 3.845 -5.058 1.00 86.25 70 VAL A C 1
ATOM 555 O O . VAL A 1 70 ? -0.832 3.396 -4.099 1.00 86.25 70 VAL A O 1
ATOM 558 N N . PHE A 1 71 ? -0.789 4.662 -5.944 1.00 77.75 71 PHE A N 1
ATOM 559 C CA . PHE A 1 71 ? -2.184 5.103 -5.789 1.00 77.75 71 PHE A CA 1
ATOM 560 C C . PHE A 1 71 ? -3.193 3.959 -5.902 1.00 77.75 71 PHE A C 1
ATOM 562 O O . PHE A 1 71 ? -4.190 3.937 -5.177 1.00 77.75 71 PHE A O 1
ATOM 569 N N . LEU A 1 72 ? -2.965 3.003 -6.808 1.00 72.94 72 LEU A N 1
ATOM 570 C CA . LEU A 1 72 ? -3.841 1.839 -6.951 1.00 72.94 72 LEU A CA 1
ATOM 571 C C . LEU A 1 72 ? -3.807 0.952 -5.705 1.00 72.94 72 LEU A C 1
ATOM 573 O O . LEU A 1 72 ? -4.866 0.521 -5.245 1.00 72.94 72 LEU A O 1
ATOM 577 N N . ILE A 1 73 ? -2.620 0.724 -5.142 1.00 80.94 73 ILE A N 1
ATOM 578 C CA . ILE A 1 73 ? -2.435 -0.021 -3.895 1.00 80.94 73 ILE A CA 1
ATOM 579 C C . ILE A 1 73 ? -3.106 0.722 -2.742 1.00 80.94 73 ILE A C 1
ATOM 581 O O . ILE A 1 73 ? -3.939 0.127 -2.069 1.00 80.94 73 ILE A O 1
ATOM 585 N N . GLN A 1 74 ? -2.847 2.021 -2.566 1.00 75.69 74 GLN A N 1
ATOM 586 C CA . GLN A 1 74 ? -3.487 2.834 -1.524 1.00 75.69 74 GLN A CA 1
ATOM 587 C C . GLN A 1 74 ? -5.015 2.792 -1.629 1.00 75.69 74 GLN A C 1
ATOM 589 O O . GLN A 1 74 ? -5.717 2.630 -0.636 1.00 75.69 74 GLN A O 1
ATOM 594 N N . ARG A 1 75 ? -5.565 2.878 -2.844 1.00 75.00 75 ARG A N 1
ATOM 595 C CA . ARG A 1 75 ? -7.010 2.783 -3.072 1.00 75.00 75 ARG A CA 1
ATOM 596 C C . ARG A 1 75 ? -7.574 1.408 -2.711 1.00 75.00 75 ARG A C 1
ATOM 598 O O . ARG A 1 75 ? -8.677 1.331 -2.166 1.00 75.00 75 ARG A O 1
ATOM 605 N N . ALA A 1 76 ? -6.861 0.336 -3.055 1.00 75.19 76 ALA A N 1
ATOM 606 C CA . ALA A 1 76 ? -7.249 -1.024 -2.701 1.00 75.19 76 ALA A CA 1
ATOM 607 C C . ALA A 1 76 ? -7.199 -1.231 -1.181 1.00 75.19 76 ALA A C 1
ATOM 609 O O . ALA A 1 76 ? -8.195 -1.656 -0.596 1.00 75.19 76 ALA A O 1
ATOM 610 N N . GLN A 1 77 ? -6.098 -0.818 -0.552 1.00 80.38 77 GLN A N 1
ATOM 611 C CA . GLN A 1 77 ? -5.876 -0.887 0.890 1.00 80.38 77 GLN A CA 1
ATOM 612 C C . GLN A 1 77 ? -6.904 -0.064 1.671 1.00 80.38 77 GLN A C 1
ATOM 614 O 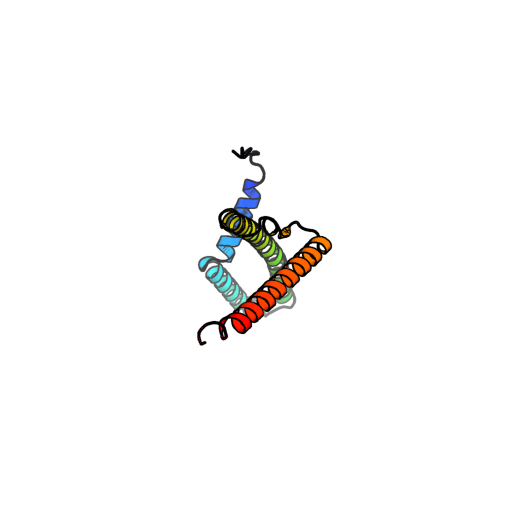O . GLN A 1 77 ? -7.465 -0.568 2.636 1.00 80.38 77 GLN A O 1
ATOM 619 N N . ASN A 1 78 ? -7.252 1.147 1.227 1.00 79.94 78 ASN A N 1
ATOM 620 C CA . ASN A 1 78 ? -8.282 1.962 1.884 1.00 79.94 78 ASN A CA 1
ATOM 621 C C . ASN A 1 78 ? -9.648 1.263 1.902 1.00 79.94 78 ASN A C 1
ATOM 623 O O . ASN A 1 78 ? -10.371 1.317 2.895 1.00 79.94 78 ASN A O 1
ATOM 627 N N . LYS A 1 79 ? -10.011 0.583 0.807 1.00 80.69 79 LYS A N 1
ATOM 628 C CA . LYS A 1 79 ? -11.265 -0.176 0.736 1.00 80.69 79 LYS A CA 1
ATOM 629 C C . LYS A 1 79 ? -11.230 -1.422 1.621 1.00 80.69 79 LYS A C 1
ATOM 631 O O . LYS A 1 79 ? -12.248 -1.768 2.216 1.00 80.69 79 LYS A O 1
ATOM 636 N N . GLU A 1 80 ? -10.092 -2.104 1.666 1.00 86.12 80 GLU A N 1
ATOM 637 C CA . GLU A 1 80 ? -9.898 -3.289 2.498 1.00 86.12 80 GLU A CA 1
ATOM 638 C C . GLU A 1 80 ? -9.908 -2.944 3.992 1.00 86.12 80 GLU A C 1
ATOM 640 O O . GLU A 1 80 ? -10.614 -3.602 4.752 1.00 86.12 80 GLU A O 1
ATOM 645 N N . SER A 1 81 ? -9.240 -1.857 4.387 1.00 89.75 81 SER A N 1
ATOM 646 C CA . SER A 1 81 ? -9.237 -1.326 5.756 1.00 89.75 81 SER A CA 1
ATOM 647 C C . SER A 1 81 ? -10.656 -1.045 6.260 1.00 89.75 81 SER A C 1
ATOM 649 O O . SER A 1 81 ? -11.055 -1.560 7.302 1.00 89.75 81 SER A O 1
ATOM 651 N N . LEU A 1 82 ? -11.477 -0.351 5.461 1.00 87.75 82 LEU A N 1
ATOM 652 C CA . LEU A 1 82 ? -12.880 -0.092 5.804 1.00 87.75 82 LEU A CA 1
ATOM 653 C C . LEU A 1 82 ? -13.698 -1.386 5.956 1.00 87.75 82 LEU A C 1
ATOM 655 O O . LEU A 1 82 ? -14.542 -1.508 6.840 1.00 87.75 82 LEU A O 1
ATOM 659 N N . ALA A 1 83 ? -13.473 -2.373 5.085 1.00 88.81 83 ALA A N 1
ATOM 660 C CA . ALA A 1 83 ? -14.173 -3.651 5.178 1.00 88.81 83 ALA A CA 1
ATOM 661 C C . ALA A 1 83 ? -13.771 -4.439 6.437 1.00 88.81 83 ALA A C 1
ATOM 663 O O . ALA A 1 83 ? -14.619 -5.112 7.021 1.00 88.81 83 ALA A O 1
ATOM 664 N N . LEU A 1 84 ? -12.502 -4.363 6.849 1.00 90.31 84 LEU A N 1
ATOM 665 C CA . LEU A 1 84 ? -12.018 -4.953 8.098 1.00 90.31 84 LEU A CA 1
ATOM 666 C C . LEU A 1 84 ? -12.635 -4.264 9.317 1.00 90.31 84 LEU A C 1
ATOM 668 O O . LEU A 1 84 ? -13.160 -4.961 10.180 1.00 90.31 84 LEU A O 1
ATOM 672 N N . GLN A 1 85 ? -12.647 -2.929 9.346 1.00 89.94 85 GLN A N 1
ATOM 673 C CA . GLN A 1 85 ? -13.282 -2.138 10.407 1.00 89.94 85 GLN A CA 1
ATOM 674 C C . GLN A 1 85 ? -14.748 -2.538 10.610 1.00 89.94 85 GLN A C 1
ATOM 676 O O . GLN A 1 85 ? -15.145 -2.912 11.709 1.00 89.94 85 GLN A O 1
ATOM 681 N N . LEU A 1 86 ? -15.536 -2.597 9.531 1.00 88.00 86 LEU A N 1
ATOM 682 C CA . LEU A 1 86 ? -16.945 -3.002 9.603 1.00 88.00 86 LEU A CA 1
ATOM 683 C C . LEU A 1 86 ? -17.135 -4.434 10.124 1.00 88.00 86 LEU A C 1
ATOM 685 O O . LEU A 1 86 ? -18.045 -4.686 10.910 1.00 88.00 86 LEU A O 1
ATOM 689 N N . LYS A 1 87 ? -16.286 -5.377 9.698 1.00 90.44 87 LYS A N 1
ATOM 690 C CA . LYS A 1 87 ? -16.338 -6.763 10.189 1.00 90.44 87 LYS A CA 1
ATOM 691 C C . LYS A 1 87 ? -16.003 -6.851 11.679 1.00 90.44 87 LYS A C 1
ATOM 693 O O . LYS A 1 87 ? -16.657 -7.604 12.392 1.00 90.44 87 LYS A O 1
ATOM 698 N N . LEU A 1 88 ? -15.002 -6.102 12.141 1.00 91.19 88 LEU A N 1
ATOM 699 C CA . LEU A 1 88 ? -14.629 -6.045 13.556 1.00 91.19 88 LEU A CA 1
ATOM 700 C C . LEU A 1 88 ? -15.734 -5.400 14.394 1.00 91.19 88 LEU A C 1
ATOM 702 O O . LEU A 1 88 ? -16.086 -5.945 15.435 1.00 91.19 88 LEU A O 1
ATOM 706 N N . ASN A 1 89 ? -16.332 -4.312 13.909 1.00 88.62 89 ASN A N 1
ATOM 707 C CA . ASN A 1 89 ? -17.455 -3.650 14.569 1.00 88.62 89 ASN A CA 1
ATOM 708 C C . ASN A 1 89 ? -18.645 -4.604 14.762 1.00 88.62 89 ASN A C 1
ATOM 710 O O . ASN A 1 89 ? -19.212 -4.640 15.851 1.00 88.62 89 ASN A O 1
ATOM 714 N N . GLU A 1 90 ? -18.975 -5.431 13.762 1.00 88.44 90 GLU A N 1
ATOM 715 C CA . GLU A 1 90 ? -20.015 -6.466 13.890 1.00 88.44 90 GLU A CA 1
ATOM 716 C C . GLU A 1 90 ? -19.663 -7.506 14.970 1.00 88.44 90 GLU A C 1
ATOM 718 O O . GLU A 1 90 ? -20.500 -7.835 15.808 1.00 88.44 90 GLU A O 1
ATOM 723 N N . ILE A 1 91 ? -18.418 -8.000 14.991 1.00 91.00 91 ILE A N 1
ATOM 724 C CA . ILE A 1 91 ? -17.968 -8.995 15.980 1.00 91.00 91 ILE A CA 1
ATOM 725 C C . ILE A 1 91 ? -17.992 -8.414 17.401 1.00 91.00 91 ILE A C 1
ATOM 727 O O . ILE A 1 91 ? -18.464 -9.080 18.322 1.00 91.00 91 ILE A O 1
ATOM 731 N N . ILE A 1 92 ? -17.518 -7.179 17.591 1.00 88.12 92 ILE A N 1
ATOM 732 C CA . ILE A 1 92 ? -17.523 -6.500 18.895 1.00 88.12 92 ILE A CA 1
ATOM 733 C C . ILE A 1 92 ? -18.965 -6.282 19.362 1.00 88.12 92 ILE A C 1
ATOM 735 O O . ILE A 1 92 ? -19.287 -6.616 20.497 1.00 88.12 92 ILE A O 1
ATOM 739 N N . ALA A 1 93 ? -19.846 -5.794 18.484 1.00 84.31 93 ALA A N 1
ATOM 740 C CA . ALA A 1 93 ? -21.248 -5.553 18.818 1.00 84.31 93 ALA A CA 1
ATOM 741 C C . ALA A 1 93 ? -22.023 -6.844 19.146 1.00 84.31 93 ALA A C 1
ATOM 743 O O . ALA A 1 93 ? -22.934 -6.819 19.973 1.00 84.31 93 ALA A O 1
ATOM 744 N N . ALA A 1 94 ? -21.672 -7.971 18.517 1.00 85.88 94 ALA A N 1
ATOM 745 C CA . ALA A 1 94 ? -22.296 -9.269 18.771 1.00 85.88 94 ALA A CA 1
ATOM 746 C C . ALA A 1 94 ? -21.734 -10.000 20.008 1.00 85.88 94 ALA A C 1
ATOM 748 O O . ALA A 1 94 ? -22.343 -10.964 20.475 1.00 85.88 94 ALA A O 1
ATOM 749 N N . THR A 1 95 ? -20.586 -9.573 20.547 1.00 87.31 95 THR A N 1
ATOM 750 C CA 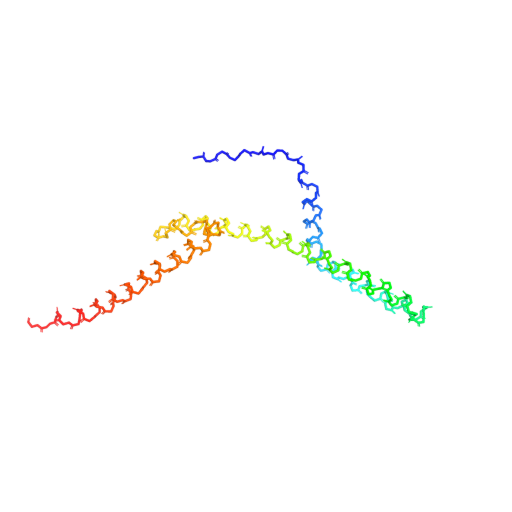. THR A 1 95 ? -19.925 -10.240 21.678 1.00 87.31 95 THR A CA 1
ATOM 751 C C . THR A 1 95 ? -20.460 -9.723 23.014 1.00 87.31 95 THR A C 1
ATOM 753 O O . THR A 1 95 ? -20.196 -8.593 23.420 1.00 87.31 95 THR A O 1
ATOM 756 N N . THR A 1 96 ? -21.172 -10.572 23.756 1.00 73.81 96 THR A N 1
ATOM 757 C CA . THR A 1 96 ? -21.623 -10.273 25.126 1.00 73.81 96 THR A CA 1
ATOM 758 C C . THR A 1 96 ? -20.436 -9.999 26.052 1.00 73.81 96 THR A C 1
ATOM 760 O O . THR A 1 96 ? -19.563 -10.848 26.208 1.00 73.81 96 THR A O 1
ATOM 763 N N . GLY A 1 97 ? -20.411 -8.819 26.678 1.00 70.56 97 GLY A N 1
ATOM 764 C CA . GLY A 1 97 ? -19.323 -8.375 27.559 1.00 70.56 97 GLY A CA 1
ATOM 765 C C . GLY A 1 97 ? -18.239 -7.543 26.864 1.00 70.56 97 GLY A C 1
ATOM 766 O O . GLY A 1 97 ? -17.436 -6.912 27.549 1.00 70.56 97 GLY A O 1
ATOM 767 N N . ALA A 1 98 ? -18.237 -7.466 25.528 1.00 75.00 98 ALA A N 1
ATOM 768 C CA . ALA A 1 98 ? -17.410 -6.497 24.821 1.00 75.00 98 ALA A CA 1
ATOM 769 C C . ALA A 1 98 ? -17.986 -5.086 25.003 1.00 75.00 98 ALA A C 1
ATOM 771 O O . ALA A 1 98 ? -19.197 -4.862 24.989 1.00 75.00 98 ALA A O 1
ATOM 772 N N . SER A 1 99 ? -17.108 -4.109 25.203 1.00 73.12 99 SER A N 1
ATOM 773 C CA . SER A 1 99 ? -17.540 -2.735 25.422 1.00 73.12 99 SER A CA 1
ATOM 774 C C . SER A 1 99 ? -17.904 -2.066 24.102 1.00 73.12 99 SER A C 1
ATOM 776 O O . SER A 1 99 ? -17.050 -1.867 23.236 1.00 73.12 99 SER A O 1
ATOM 778 N N . ASN A 1 100 ? -19.156 -1.615 23.994 1.00 78.00 100 ASN A N 1
ATOM 779 C CA . ASN A 1 100 ? -19.655 -0.849 22.847 1.00 78.00 100 ASN A CA 1
ATOM 780 C C . ASN A 1 100 ? -18.839 0.417 22.541 1.00 78.00 100 ASN A C 1
ATOM 782 O O . ASN A 1 100 ? -18.947 0.957 21.449 1.00 78.00 100 ASN A O 1
ATOM 786 N N . ARG A 1 101 ? -18.011 0.894 23.480 1.00 73.56 101 ARG A N 1
ATOM 787 C CA . ARG A 1 101 ? -17.122 2.048 23.275 1.00 73.56 101 ARG A CA 1
ATOM 788 C C . ARG A 1 101 ? -15.942 1.758 22.338 1.00 73.56 101 ARG A C 1
ATOM 790 O O . ARG A 1 101 ? -15.240 2.692 21.977 1.00 73.56 101 ARG A O 1
ATOM 797 N N . LEU A 1 102 ? -15.693 0.487 22.009 1.00 80.81 102 LEU A N 1
ATOM 798 C CA . LEU A 1 102 ? -14.676 0.066 21.036 1.00 80.81 102 LEU A CA 1
ATOM 799 C C . LEU A 1 102 ? -15.238 -0.090 19.618 1.00 80.81 102 LEU A C 1
ATOM 801 O O . LEU A 1 102 ? -14.464 -0.256 18.680 1.00 80.81 102 LEU A O 1
ATOM 805 N N . VAL A 1 103 ? -16.563 -0.047 19.459 1.00 83.50 103 VAL A N 1
ATOM 806 C CA . VAL A 1 103 ? -17.194 -0.007 18.139 1.00 83.50 103 VAL A CA 1
ATOM 807 C C . VAL A 1 103 ? -16.919 1.359 17.522 1.00 83.50 103 VAL A C 1
ATOM 809 O O . VAL A 1 103 ? -17.097 2.376 18.191 1.00 83.50 103 VAL A O 1
ATOM 812 N N . ASP A 1 104 ? -16.521 1.372 16.251 1.00 83.25 104 ASP A N 1
ATOM 813 C CA . ASP A 1 104 ? -16.257 2.595 15.478 1.00 83.25 104 ASP A CA 1
ATOM 814 C C . ASP A 1 104 ? -15.091 3.444 16.028 1.00 83.25 104 ASP A C 1
ATOM 816 O O . ASP A 1 104 ? -15.037 4.665 15.866 1.00 83.25 104 ASP A O 1
ATOM 820 N N . ILE A 1 105 ? -14.136 2.790 16.701 1.00 87.19 105 ILE A N 1
ATOM 821 C CA . ILE A 1 105 ? -12.981 3.438 17.337 1.00 87.19 105 ILE A CA 1
ATOM 822 C C . ILE A 1 105 ? -12.110 4.221 16.341 1.00 87.19 105 ILE A C 1
ATOM 824 O O . ILE A 1 105 ? -11.470 5.198 16.721 1.00 87.19 105 ILE A O 1
ATOM 828 N N . GLU A 1 106 ? -12.095 3.829 15.066 1.00 84.00 106 GLU A N 1
ATOM 829 C CA . GLU A 1 106 ? -11.337 4.474 13.992 1.00 84.00 106 GLU A CA 1
ATOM 830 C C . GLU A 1 106 ? -11.776 5.911 13.682 1.00 84.00 106 GLU A C 1
ATOM 832 O O . GLU A 1 106 ? -11.004 6.658 13.083 1.00 84.00 106 GLU A O 1
ATOM 837 N N . ASN A 1 107 ? -13.002 6.284 14.063 1.00 86.25 107 ASN A N 1
ATOM 838 C CA . ASN A 1 107 ? -13.579 7.602 13.802 1.00 86.25 107 ASN A CA 1
ATOM 839 C C . ASN A 1 107 ? -13.429 8.563 14.992 1.00 86.25 107 ASN A C 1
ATOM 841 O O . ASN A 1 107 ? -13.815 9.730 14.890 1.00 86.25 107 ASN A O 1
ATOM 845 N N . LEU A 1 108 ? -12.870 8.099 16.115 1.00 86.62 108 LEU A N 1
ATOM 846 C CA . LEU A 1 108 ? -12.582 8.948 17.267 1.00 86.62 108 LEU A CA 1
ATOM 847 C C . LEU A 1 108 ? -11.444 9.927 16.966 1.00 86.62 108 LEU A C 1
ATOM 849 O O . LEU A 1 108 ? -10.516 9.628 16.212 1.00 86.62 108 LEU A O 1
ATOM 853 N N . SER A 1 109 ? -11.487 11.095 17.611 1.00 88.62 109 SER A N 1
ATOM 854 C CA . SER A 1 109 ? -10.346 12.009 17.600 1.00 88.62 109 SER A CA 1
ATOM 855 C C . SER A 1 109 ? -9.141 11.371 18.303 1.00 88.62 109 SER A C 1
ATOM 857 O O . SER A 1 109 ? -9.290 10.493 19.157 1.00 88.62 109 SER A O 1
ATOM 859 N N . GLU A 1 110 ? -7.924 11.824 17.990 1.00 88.06 110 GLU A N 1
ATOM 860 C CA . GLU A 1 110 ? -6.725 11.321 18.679 1.00 88.06 110 GLU A CA 1
ATOM 861 C C . GLU A 1 110 ? -6.779 11.547 20.199 1.00 88.06 110 GLU A C 1
ATOM 863 O O . GLU A 1 110 ? -6.252 10.745 20.974 1.00 88.06 110 GLU A O 1
ATOM 868 N N . GLU A 1 111 ? -7.403 12.643 20.626 1.00 88.69 111 GLU A N 1
ATOM 869 C CA . GLU A 1 111 ? -7.578 13.016 22.031 1.00 88.69 111 GLU A CA 1
ATOM 870 C C . GLU A 1 111 ? -8.520 12.037 22.737 1.00 88.69 111 GLU A C 1
ATOM 872 O O . GLU A 1 111 ? -8.169 11.482 23.784 1.00 88.69 111 GLU A O 1
ATOM 877 N N . ASP A 1 112 ? -9.662 11.739 22.114 1.00 86.62 112 ASP A N 1
ATOM 878 C CA . ASP A 1 112 ? -10.632 10.765 22.617 1.00 86.62 112 ASP A CA 1
ATOM 879 C C . ASP A 1 112 ? -10.034 9.357 22.674 1.00 86.62 112 ASP A C 1
ATOM 881 O O . ASP A 1 112 ? -10.241 8.624 23.644 1.00 86.62 112 ASP A O 1
ATOM 885 N N . LEU A 1 113 ? -9.237 8.983 21.670 1.00 88.81 113 LEU A N 1
ATOM 886 C CA . LEU A 1 113 ? -8.600 7.670 21.584 1.00 88.81 113 LEU A CA 1
ATOM 887 C C . LEU A 1 113 ? -7.536 7.489 22.680 1.00 88.81 113 LEU A C 1
ATOM 889 O O . LEU A 1 113 ? -7.452 6.425 23.303 1.00 88.81 113 LEU A O 1
ATOM 893 N N . LYS A 1 114 ? -6.771 8.545 22.998 1.00 88.56 114 LYS A N 1
ATOM 894 C CA . LYS A 1 114 ? -5.848 8.567 24.149 1.00 88.56 114 LYS A CA 1
ATOM 895 C C . LYS A 1 114 ? -6.595 8.456 25.475 1.00 88.56 114 LYS A C 1
ATOM 897 O O . LYS A 1 114 ? -6.188 7.670 26.331 1.00 88.56 114 LYS A O 1
ATOM 902 N N . LEU A 1 115 ? -7.682 9.206 25.648 1.00 87.75 115 LEU A N 1
ATOM 903 C CA . LEU A 1 115 ? -8.492 9.163 26.866 1.00 87.75 115 LEU A CA 1
ATOM 904 C C . LEU A 1 115 ? -9.097 7.771 27.073 1.00 87.75 115 LEU A C 1
ATOM 906 O O . LEU A 1 115 ? -9.021 7.221 28.175 1.00 87.75 115 LEU A O 1
ATOM 910 N N . LEU A 1 116 ? -9.629 7.170 26.007 1.00 86.56 116 LEU A N 1
ATOM 911 C CA . LEU A 1 116 ? -10.167 5.816 26.026 1.00 86.56 116 LEU A CA 1
ATOM 912 C C . LEU A 1 116 ? -9.085 4.803 26.419 1.00 86.56 116 LEU A C 1
ATOM 914 O O . LEU A 1 116 ? -9.307 4.001 27.324 1.00 86.56 116 LEU A O 1
ATOM 918 N N . LYS A 1 117 ? -7.890 4.890 25.818 1.00 86.69 117 LYS A N 1
ATOM 919 C CA . LYS A 1 117 ? -6.743 4.039 26.170 1.00 86.69 117 LYS A CA 1
ATOM 920 C C . LYS A 1 117 ? -6.403 4.132 27.658 1.00 86.69 117 LYS A C 1
ATOM 922 O O . LYS A 1 117 ? -6.251 3.101 28.304 1.00 86.69 117 LYS A O 1
ATOM 927 N N . VAL A 1 118 ? -6.332 5.343 28.214 1.00 87.31 118 VAL A N 1
ATOM 928 C CA . VAL A 1 118 ? -6.046 5.554 29.644 1.00 87.31 118 VAL A CA 1
ATOM 929 C C . VAL A 1 118 ? -7.122 4.923 30.531 1.00 87.31 118 VAL A C 1
ATOM 931 O O . VAL A 1 118 ? -6.787 4.299 31.536 1.00 87.31 118 VAL A O 1
ATOM 934 N N . GLN A 1 119 ? -8.403 5.054 30.176 1.00 84.69 119 GLN A N 1
ATOM 935 C CA . GLN A 1 119 ? -9.495 4.435 30.936 1.00 84.69 119 GLN A CA 1
ATOM 936 C C . GLN A 1 119 ? -9.399 2.905 30.934 1.00 84.69 119 GLN A C 1
ATOM 938 O O . GLN A 1 119 ? -9.523 2.301 31.995 1.00 84.69 119 GLN A O 1
ATOM 943 N N . TYR A 1 120 ? -9.116 2.284 29.786 1.00 82.38 120 TYR A N 1
ATOM 944 C CA . TYR A 1 120 ? -8.930 0.831 29.716 1.00 82.38 120 TYR A CA 1
ATOM 945 C C . TYR A 1 120 ? -7.697 0.355 30.467 1.00 82.38 120 TYR A C 1
ATOM 947 O O . TYR A 1 120 ? -7.802 -0.603 31.220 1.00 82.38 120 TYR A O 1
ATOM 955 N N . SER A 1 121 ? -6.556 1.035 30.323 1.00 83.69 121 SER A N 1
ATOM 956 C CA . SER A 1 121 ? -5.347 0.673 31.066 1.00 83.69 121 SER A CA 1
ATOM 957 C C . SER A 1 121 ? -5.581 0.711 32.577 1.00 83.69 121 SER A C 1
ATOM 959 O O . SER A 1 121 ? -5.134 -0.189 33.274 1.00 83.69 121 SER A O 1
ATOM 961 N N . LYS A 1 122 ? -6.334 1.698 33.083 1.00 84.25 122 LYS A N 1
ATOM 962 C CA . LYS A 1 122 ? -6.723 1.741 34.501 1.00 84.25 122 LYS A CA 1
ATOM 963 C C . LYS A 1 122 ? -7.620 0.572 34.896 1.00 84.25 122 LYS A C 1
ATOM 965 O O . LYS A 1 122 ? -7.392 -0.019 35.939 1.00 84.25 122 LYS A O 1
ATOM 970 N N . LEU A 1 123 ? -8.616 0.233 34.076 1.00 80.44 123 LEU A N 1
ATOM 971 C CA . LEU A 1 123 ? -9.487 -0.915 34.342 1.00 80.44 123 LEU A CA 1
ATOM 972 C C . LEU A 1 123 ? -8.692 -2.225 34.388 1.00 80.44 123 LEU A C 1
ATOM 974 O O . LEU A 1 123 ? -8.913 -3.017 35.291 1.00 80.44 123 LEU A O 1
ATOM 978 N N . THR A 1 124 ? -7.749 -2.438 33.465 1.00 79.19 124 THR A N 1
ATOM 979 C CA . THR A 1 124 ? -6.896 -3.638 33.456 1.00 79.19 124 THR A CA 1
ATOM 980 C C . THR A 1 124 ? -6.047 -3.746 34.721 1.00 79.19 124 THR A C 1
ATOM 982 O O . THR A 1 124 ? -6.031 -4.812 35.322 1.00 79.19 124 THR A O 1
ATOM 985 N N . ILE A 1 125 ? -5.427 -2.646 35.166 1.00 80.50 125 ILE A N 1
ATOM 986 C CA . ILE A 1 125 ? -4.634 -2.621 36.409 1.00 80.50 125 ILE A CA 1
ATOM 987 C C . ILE A 1 125 ? -5.513 -2.929 37.626 1.00 80.50 125 ILE A C 1
ATOM 989 O O . ILE A 1 125 ? -5.134 -3.734 38.465 1.00 80.50 125 ILE A O 1
ATOM 993 N N . LEU A 1 126 ? -6.712 -2.341 37.697 1.00 78.88 126 LEU A N 1
ATOM 994 C CA . LEU A 1 126 ? -7.651 -2.607 38.791 1.00 78.88 126 LEU A CA 1
ATOM 995 C C . LEU A 1 126 ? -8.108 -4.072 38.816 1.00 78.88 126 LEU A C 1
ATOM 997 O O . LEU A 1 126 ? -8.300 -4.624 39.892 1.00 78.88 126 LEU A O 1
ATOM 1001 N N . PHE A 1 127 ? -8.280 -4.710 37.654 1.00 73.56 127 PHE A N 1
ATOM 1002 C CA . PHE A 1 127 ? -8.587 -6.141 37.590 1.00 73.56 127 PHE A CA 1
ATOM 1003 C C . PHE A 1 127 ? -7.396 -7.021 37.983 1.00 73.56 127 PHE A C 1
ATOM 1005 O O . PHE A 1 127 ? -7.627 -8.075 38.561 1.00 73.56 127 PHE A O 1
ATOM 1012 N N . GLU A 1 128 ? -6.156 -6.619 37.692 1.00 75.06 128 GLU A N 1
ATOM 1013 C CA . GLU A 1 128 ? -4.957 -7.326 38.166 1.00 75.06 128 GLU A CA 1
ATOM 1014 C C . GLU A 1 128 ? -4.798 -7.197 39.689 1.00 75.06 128 GLU A C 1
ATOM 1016 O O . GLU A 1 128 ? -4.644 -8.218 40.351 1.00 75.06 128 GLU A O 1
ATOM 1021 N N . GLU A 1 129 ? -4.937 -5.993 40.261 1.00 73.56 129 GLU A N 1
ATOM 1022 C CA . GLU A 1 129 ? -4.883 -5.772 41.719 1.00 73.56 129 GLU A CA 1
ATOM 1023 C C . GLU A 1 129 ? -6.011 -6.508 42.464 1.00 73.56 129 GLU A C 1
ATOM 1025 O O . GLU A 1 129 ? -5.764 -7.167 43.469 1.00 73.56 129 GLU A O 1
ATOM 1030 N N . ASP A 1 130 ? -7.253 -6.454 41.968 1.00 65.56 130 ASP A N 1
ATOM 1031 C CA . ASP A 1 130 ? -8.399 -7.126 42.605 1.00 65.56 130 ASP A CA 1
ATOM 1032 C C . ASP A 1 130 ? -8.338 -8.663 42.457 1.00 65.56 130 ASP A C 1
ATOM 1034 O O . ASP A 1 130 ? -8.948 -9.390 43.244 1.00 65.56 130 ASP A O 1
ATOM 1038 N N . TYR A 1 131 ? -7.593 -9.181 41.470 1.00 61.44 131 TYR A N 1
ATOM 1039 C CA . TYR A 1 131 ? -7.301 -10.613 41.326 1.00 61.44 131 TYR A CA 1
ATOM 1040 C C . TYR A 1 131 ? -6.186 -11.071 42.278 1.00 61.44 131 TYR A C 1
ATOM 1042 O O . TYR A 1 131 ? -6.294 -12.156 42.850 1.00 61.44 131 TYR A O 1
ATOM 1050 N N . ASP A 1 132 ? -5.162 -10.238 42.488 1.00 61.12 132 ASP A N 1
ATOM 1051 C CA . ASP A 1 132 ? -4.056 -10.497 43.422 1.00 61.12 132 ASP A CA 1
ATOM 1052 C C . ASP A 1 132 ? -4.556 -10.499 44.880 1.00 61.12 132 ASP A C 1
ATOM 1054 O O . ASP A 1 132 ? -4.342 -11.458 45.622 1.00 61.12 132 ASP A O 1
ATOM 1058 N N . ILE A 1 133 ? -5.382 -9.510 45.253 1.00 61.03 133 ILE A N 1
ATOM 1059 C CA . ILE A 1 133 ? -6.001 -9.410 46.590 1.00 61.03 133 ILE A CA 1
ATOM 1060 C C . ILE A 1 133 ? -6.929 -10.605 46.880 1.00 61.03 133 ILE A C 1
ATOM 1062 O O . ILE A 1 133 ? -6.975 -11.110 48.004 1.00 61.03 133 ILE A O 1
ATOM 1066 N N . LYS A 1 134 ? -7.675 -11.092 45.878 1.00 59.50 134 LYS A N 1
ATOM 1067 C CA . LYS A 1 134 ? -8.560 -12.262 46.034 1.00 59.50 134 LYS A CA 1
ATOM 1068 C C . LYS A 1 134 ? -7.801 -13.585 46.155 1.00 59.50 134 LYS A C 1
ATOM 1070 O O . LYS A 1 134 ? -8.346 -14.509 46.755 1.00 59.50 134 LYS A O 1
ATOM 1075 N N . GLN A 1 135 ? -6.581 -13.696 45.623 1.00 56.66 135 GLN A N 1
ATOM 1076 C CA . GLN A 1 135 ? -5.733 -14.865 45.872 1.00 56.66 135 GLN A CA 1
ATOM 1077 C C . GLN A 1 135 ? -5.064 -14.813 47.246 1.00 56.66 135 GLN A C 1
ATOM 1079 O O . GLN A 1 135 ? -5.067 -15.831 47.933 1.00 56.66 135 GLN A O 1
ATOM 1084 N N . GLU A 1 136 ? -4.572 -13.654 47.690 1.00 52.72 136 GLU A N 1
ATOM 1085 C CA . GLU A 1 136 ? -3.953 -13.524 49.018 1.00 52.72 136 GLU A CA 1
ATOM 1086 C C . GLU A 1 136 ? -4.953 -13.768 50.164 1.00 52.72 136 GLU A C 1
ATOM 1088 O O . GLU A 1 136 ? -4.609 -14.420 51.147 1.00 52.72 136 GLU A O 1
ATOM 1093 N N . HIS A 1 137 ? -6.219 -13.354 50.021 1.00 52.41 137 HIS A N 1
ATOM 1094 C CA . HIS A 1 137 ? -7.249 -13.594 51.043 1.00 52.41 137 HIS A CA 1
ATOM 1095 C C . HIS A 1 137 ? -7.918 -14.981 51.002 1.00 52.41 137 HIS A C 1
ATOM 1097 O O . HIS A 1 137 ? -8.694 -15.294 51.902 1.00 52.41 137 HIS A O 1
ATOM 1103 N N . SER A 1 138 ? -7.632 -15.834 50.010 1.00 50.94 138 SER A N 1
ATOM 1104 C CA . SER A 1 138 ? -8.249 -17.169 49.906 1.00 50.94 138 SER A CA 1
ATOM 1105 C C . SER A 1 138 ? -7.416 -18.300 50.528 1.00 50.94 138 SER A C 1
ATOM 1107 O O . SER A 1 138 ? -7.895 -19.433 50.568 1.00 50.94 138 SER A O 1
ATOM 1109 N N . VAL A 1 139 ? -6.191 -18.041 51.003 1.00 54.38 139 VAL A N 1
ATOM 1110 C CA . VAL A 1 139 ? -5.300 -19.096 51.536 1.00 54.38 139 VAL A CA 1
ATOM 1111 C C . VAL A 1 139 ? -5.442 -19.295 53.057 1.00 54.38 139 VAL A C 1
ATOM 1113 O O . VAL A 1 139 ? -4.907 -20.264 53.583 1.00 54.38 139 VAL A O 1
ATOM 1116 N N . GLU A 1 140 ? -6.207 -18.462 53.775 1.00 55.12 140 GLU A N 1
ATOM 1117 C CA . GLU A 1 140 ? -6.197 -18.466 55.254 1.00 55.12 140 GLU A CA 1
ATOM 1118 C C . GLU A 1 140 ? -7.571 -18.614 55.943 1.00 55.12 140 GLU A C 1
ATOM 1120 O O . GLU A 1 140 ? -7.713 -18.289 57.115 1.00 55.12 140 GLU A O 1
ATOM 1125 N N . GLU A 1 141 ? -8.583 -19.171 55.267 1.00 58.59 141 GLU A N 1
ATOM 1126 C CA . GLU A 1 141 ? -9.882 -19.494 55.898 1.00 58.59 141 GLU A CA 1
ATOM 1127 C C . GLU A 1 141 ? -10.344 -20.944 55.657 1.00 58.59 141 GLU A C 1
ATOM 1129 O O . GLU A 1 141 ? -11.510 -21.229 55.415 1.00 58.59 141 GLU A O 1
ATOM 1134 N N . THR A 1 142 ? -9.427 -21.903 55.773 1.00 52.53 142 THR A N 1
ATOM 1135 C CA . THR A 1 142 ? -9.768 -23.286 56.151 1.00 52.53 142 THR A CA 1
ATOM 1136 C C . THR A 1 142 ? -8.601 -23.873 56.924 1.00 52.53 142 THR A C 1
ATOM 1138 O O . THR A 1 142 ? -7.751 -24.529 56.335 1.00 52.53 142 THR A O 1
ATOM 1141 N N . ASP A 1 143 ? -8.514 -23.532 58.207 1.00 49.66 143 ASP A N 1
ATOM 1142 C CA . ASP A 1 143 ? -8.105 -24.428 59.296 1.00 49.66 143 ASP A CA 1
ATOM 1143 C C . ASP A 1 143 ? -7.978 -23.601 60.584 1.00 49.66 143 ASP A C 1
ATOM 1145 O O . ASP A 1 143 ? -6.945 -22.996 60.857 1.00 49.66 143 ASP A O 1
ATOM 1149 N N . THR A 1 144 ? -9.062 -23.526 61.360 1.00 38.72 144 THR A N 1
ATOM 1150 C CA . THR A 1 144 ? -9.108 -23.746 62.824 1.00 38.72 144 THR A CA 1
ATOM 1151 C C . THR A 1 144 ? -10.527 -23.580 63.358 1.00 38.72 144 THR A C 1
ATOM 1153 O O . THR A 1 144 ? -11.244 -22.658 62.914 1.00 38.72 144 THR A O 1
#